Protein AF-A0A6B2XML8-F1 (afdb_monomer_lite)

Foldseek 3Di:
DDKDKDKDFDADPVRHTDDIDMDIDDDDDDPVPDDDD

pLDDT: mean 95.67, std 6.47, range [62.25, 98.5]

Sequence (37 aa):
WRSHGNEQWEFDGNGLMRRREASINDIPIAAEDRRLG

Radius of gyration: 15.18 Å; chains: 1; bounding box: 25×19×40 Å

Secondary structure (DSSP, 8-state):
-EEEEEEEEEE-TTS-EEEEEEEEEEE---STT----

Structure (mmCIF, N/CA/C/O backbone):
data_AF-A0A6B2XML8-F1
#
_entry.id   AF-A0A6B2XML8-F1
#
loop_
_atom_site.group_PDB
_atom_site.id
_atom_site.type_symbol
_atom_site.label_atom_id
_atom_site.label_alt_id
_atom_site.label_comp_id
_atom_site.label_asym_id
_atom_site.label_entity_id
_atom_site.label_seq_id
_atom_site.pdbx_PDB_ins_code
_atom_site.Cartn_x
_atom_site.Cartn_y
_atom_site.Cartn_z
_atom_site.occupancy
_atom_site.B_iso_or_equiv
_atom_site.auth_seq_id
_atom_site.auth_comp_id
_atom_site.auth_asym_id
_atom_site.auth_atom_id
_atom_site.pdbx_PDB_model_num
ATOM 1 N N . TRP A 1 1 ? 3.310 6.103 -12.817 1.00 89.62 1 TRP A N 1
ATOM 2 C CA . TRP A 1 1 ? 3.278 4.917 -11.950 1.00 89.62 1 TRP A CA 1
ATOM 3 C C . TRP A 1 1 ? 1.843 4.484 -11.768 1.00 89.62 1 TRP A C 1
ATOM 5 O O . TRP A 1 1 ? 0.962 5.339 -11.742 1.00 89.62 1 TRP A O 1
ATOM 15 N N . ARG A 1 2 ? 1.612 3.178 -11.717 1.00 95.44 2 ARG A N 1
ATOM 16 C CA . ARG A 1 2 ? 0.349 2.564 -11.333 1.00 95.44 2 ARG A CA 1
ATOM 17 C C . ARG A 1 2 ? 0.627 1.697 -10.119 1.00 95.44 2 ARG A C 1
ATOM 19 O O . ARG A 1 2 ? 1.479 0.815 -10.183 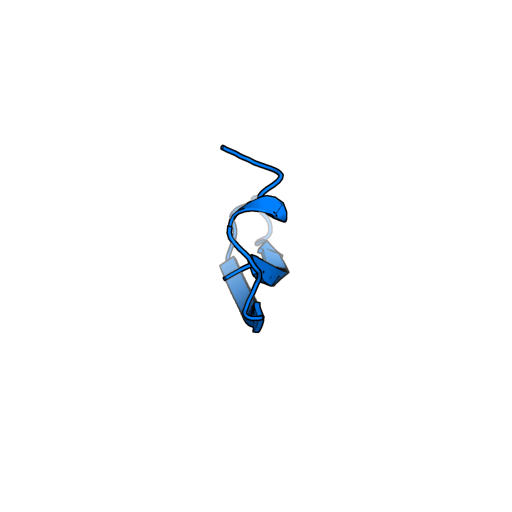1.00 95.44 2 ARG A O 1
ATOM 26 N N . SER A 1 3 ? -0.097 1.970 -9.049 1.00 96.31 3 SER A N 1
ATOM 27 C CA . SER A 1 3 ? -0.002 1.211 -7.813 1.00 96.31 3 SER A CA 1
ATOM 28 C C . SER A 1 3 ? -1.040 0.095 -7.833 1.00 96.31 3 SER A C 1
ATOM 30 O O . SER A 1 3 ? -2.206 0.324 -8.160 1.00 96.31 3 SER A O 1
ATOM 32 N N . HIS A 1 4 ? -0.618 -1.115 -7.490 1.00 96.25 4 HIS A N 1
ATOM 33 C CA . HIS A 1 4 ? -1.487 -2.268 -7.300 1.00 96.25 4 HIS A CA 1
ATOM 34 C C . HIS A 1 4 ? -1.468 -2.643 -5.823 1.00 96.25 4 HIS A C 1
ATOM 36 O O . HIS A 1 4 ? -0.414 -2.989 -5.289 1.00 96.25 4 HIS A O 1
ATOM 42 N N . GLY A 1 5 ? -2.622 -2.530 -5.169 1.00 97.62 5 GLY A N 1
ATOM 43 C CA . GLY A 1 5 ? -2.770 -2.774 -3.739 1.00 97.62 5 GLY A CA 1
ATOM 44 C C . GLY A 1 5 ? -3.620 -4.003 -3.437 1.00 97.62 5 GLY A C 1
ATOM 45 O O . GLY A 1 5 ? -4.597 -4.267 -4.135 1.00 97.62 5 GLY A O 1
ATOM 46 N N . ASN A 1 6 ? -3.270 -4.716 -2.370 1.00 98.38 6 ASN A N 1
ATOM 47 C CA . ASN A 1 6 ? -4.155 -5.642 -1.669 1.00 98.38 6 ASN A CA 1
ATOM 48 C C . ASN A 1 6 ? -4.278 -5.160 -0.225 1.00 98.38 6 ASN A C 1
ATOM 50 O O . ASN A 1 6 ? -3.279 -4.802 0.403 1.00 98.38 6 ASN A O 1
ATOM 54 N N . GLU A 1 7 ? -5.486 -5.218 0.322 1.00 98.31 7 GLU A N 1
ATOM 55 C CA . GLU A 1 7 ? -5.740 -4.894 1.717 1.00 98.31 7 GLU A CA 1
ATOM 56 C C . GLU A 1 7 ? -6.467 -6.031 2.418 1.00 98.31 7 GLU A C 1
ATOM 58 O O . GLU A 1 7 ? -7.447 -6.565 1.906 1.00 98.31 7 GLU A O 1
ATOM 63 N N . GLN A 1 8 ? -5.973 -6.379 3.599 1.00 98.38 8 GLN A N 1
ATOM 64 C CA . GLN A 1 8 ? -6.588 -7.329 4.510 1.00 98.38 8 GLN A CA 1
ATOM 65 C C . GLN A 1 8 ? -7.106 -6.553 5.714 1.00 98.38 8 GLN A C 1
ATOM 67 O O . GLN A 1 8 ? -6.346 -5.835 6.374 1.00 98.38 8 GLN A O 1
ATOM 72 N N . TRP A 1 9 ? -8.400 -6.686 5.989 1.00 98.38 9 TRP A N 1
ATOM 73 C CA . TRP A 1 9 ? -9.063 -6.008 7.096 1.00 98.38 9 TRP A CA 1
ATOM 74 C C . TRP A 1 9 ? -9.589 -7.032 8.093 1.00 98.38 9 TRP A C 1
ATOM 76 O O . TRP A 1 9 ? -10.244 -8.003 7.719 1.00 98.38 9 TRP A O 1
ATOM 86 N N . GLU A 1 10 ? -9.319 -6.784 9.366 1.00 98.38 10 GLU A N 1
ATOM 87 C CA . GLU A 1 10 ? -9.900 -7.509 10.487 1.00 98.38 10 GLU A CA 1
ATOM 88 C C . GLU A 1 10 ? -10.834 -6.566 11.240 1.00 98.38 10 GLU A C 1
ATOM 90 O O . GLU A 1 10 ? -10.472 -5.419 11.520 1.00 98.38 10 GLU A O 1
ATOM 95 N N . PHE A 1 11 ? -12.016 -7.060 11.595 1.00 98.50 11 PHE A N 1
ATOM 96 C CA . PHE A 1 11 ? -13.026 -6.322 12.346 1.00 98.50 11 PHE A CA 1
ATOM 97 C C . PHE A 1 11 ? -13.241 -6.961 13.720 1.00 98.50 11 PHE A C 1
ATOM 99 O O . PHE A 1 11 ? -13.074 -8.169 13.888 1.00 98.50 11 PHE A O 1
ATOM 106 N N . ASP A 1 12 ? -13.601 -6.149 14.710 1.00 97.75 12 ASP A N 1
ATOM 107 C CA . ASP A 1 12 ? -14.024 -6.624 16.023 1.00 97.75 12 ASP A CA 1
ATOM 108 C C . ASP A 1 12 ? -15.497 -7.080 16.030 1.00 97.75 12 ASP A C 1
ATOM 110 O O . ASP A 1 12 ? -16.196 -7.048 15.016 1.00 97.75 12 ASP A O 1
ATOM 114 N N . GLY A 1 13 ? -15.985 -7.508 17.199 1.00 98.12 13 GLY A N 1
ATOM 115 C CA . GLY A 1 13 ? -17.365 -7.979 17.361 1.00 98.12 13 GLY A CA 1
ATOM 116 C C . GLY A 1 13 ? -18.444 -6.907 17.155 1.00 98.12 13 GLY A C 1
ATOM 117 O O . GLY A 1 13 ? -19.603 -7.260 16.961 1.00 98.12 13 GLY A O 1
ATOM 118 N N . ASN A 1 14 ? -18.080 -5.622 17.162 1.00 98.06 14 ASN A N 1
ATOM 119 C CA . ASN A 1 14 ? -18.981 -4.506 16.866 1.00 98.06 14 ASN A CA 1
ATOM 120 C C . ASN A 1 14 ? -18.918 -4.094 15.385 1.00 98.06 14 ASN A C 1
ATOM 122 O O . ASN A 1 14 ? -19.570 -3.129 14.986 1.00 98.06 14 ASN A O 1
ATOM 126 N N . GLY A 1 15 ? -18.126 -4.801 14.569 1.00 97.69 15 GLY A N 1
ATOM 127 C CA . GLY A 1 15 ? -17.906 -4.479 13.164 1.00 97.69 15 GLY A CA 1
ATOM 128 C C . GLY A 1 15 ? -16.961 -3.297 12.945 1.00 97.69 15 GLY A C 1
ATOM 129 O O . GLY A 1 15 ? -16.885 -2.789 11.827 1.00 97.69 15 GLY A O 1
ATOM 130 N N . LEU A 1 16 ? -16.236 -2.843 13.974 1.00 98.00 16 LEU A N 1
ATOM 131 C CA . LEU A 1 16 ? -15.223 -1.801 13.823 1.00 98.00 16 LEU A CA 1
ATOM 132 C C . LEU A 1 16 ? -13.907 -2.425 13.373 1.00 98.00 16 LEU A C 1
ATOM 134 O O . LEU A 1 16 ? -13.499 -3.477 13.861 1.00 98.00 16 LEU A O 1
ATOM 138 N N . MET A 1 17 ? -13.229 -1.777 12.427 1.00 98.12 17 MET A N 1
ATOM 139 C CA . MET A 1 17 ? -11.933 -2.250 11.950 1.00 98.12 17 MET A CA 1
ATOM 140 C C . MET A 1 17 ? -10.924 -2.225 13.102 1.00 98.12 17 MET A C 1
ATOM 142 O O . MET A 1 17 ? -10.679 -1.184 13.707 1.00 98.12 17 MET A O 1
ATO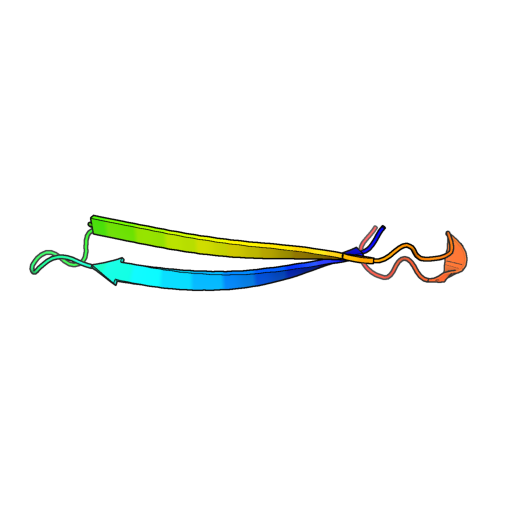M 146 N N . ARG A 1 18 ? -10.326 -3.379 13.384 1.00 98.00 18 ARG A N 1
ATOM 147 C CA . ARG A 1 18 ? -9.348 -3.579 14.453 1.00 98.00 18 ARG A CA 1
ATOM 148 C C . ARG A 1 18 ? -7.918 -3.649 13.924 1.00 98.00 18 ARG A C 1
ATOM 150 O O . ARG A 1 18 ? -7.000 -3.167 14.585 1.00 98.00 18 ARG A O 1
ATOM 157 N N . ARG A 1 19 ? -7.717 -4.240 12.744 1.00 98.06 19 ARG A N 1
ATOM 158 C CA . ARG A 1 19 ? -6.408 -4.354 12.086 1.00 98.06 19 ARG A CA 1
ATOM 159 C C . ARG A 1 19 ? -6.562 -4.168 10.585 1.00 98.06 19 ARG A C 1
ATOM 161 O O . ARG A 1 19 ? -7.531 -4.625 9.983 1.00 98.06 19 ARG A O 1
ATOM 168 N N . ARG A 1 20 ? -5.571 -3.510 9.990 1.00 98.25 20 ARG A N 1
ATOM 169 C CA . ARG A 1 20 ? -5.460 -3.326 8.548 1.00 98.25 20 ARG A CA 1
ATOM 170 C C . ARG A 1 20 ? -4.029 -3.567 8.115 1.00 98.25 20 ARG A C 1
ATOM 172 O O . ARG A 1 20 ? -3.119 -2.880 8.571 1.00 98.25 20 ARG A O 1
ATOM 179 N N . GLU A 1 21 ? -3.863 -4.506 7.199 1.00 98.38 21 GLU A N 1
ATOM 180 C CA . GLU A 1 21 ? -2.596 -4.783 6.537 1.00 98.38 21 GLU A CA 1
ATOM 181 C C . GLU A 1 21 ? -2.753 -4.476 5.058 1.00 98.38 21 GLU A C 1
ATOM 183 O O . GLU A 1 21 ? -3.678 -4.956 4.407 1.00 98.38 21 GLU A O 1
ATOM 188 N N . ALA A 1 22 ? -1.862 -3.642 4.538 1.00 97.88 22 ALA A N 1
ATOM 189 C CA . ALA A 1 22 ? -1.882 -3.240 3.146 1.00 97.88 22 ALA A CA 1
ATOM 190 C C . ALA A 1 22 ? -0.523 -3.532 2.521 1.00 97.88 22 ALA A C 1
ATOM 192 O O . ALA A 1 22 ? 0.520 -3.197 3.083 1.00 97.88 22 ALA A O 1
ATOM 193 N N . SER A 1 23 ? -0.546 -4.137 1.341 1.00 97.75 23 SER A N 1
ATOM 194 C CA . SER A 1 23 ? 0.627 -4.296 0.491 1.00 97.75 23 SER A CA 1
ATOM 195 C C . SER A 1 23 ? 0.360 -3.588 -0.822 1.00 97.75 23 SER A C 1
ATOM 197 O O . SER A 1 23 ? -0.686 -3.798 -1.433 1.00 97.75 23 SER A O 1
ATOM 199 N N . ILE A 1 24 ? 1.290 -2.732 -1.236 1.00 97.88 24 ILE A N 1
ATOM 200 C CA . ILE A 1 24 ? 1.167 -1.916 -2.441 1.00 97.88 24 ILE A CA 1
ATOM 201 C C . ILE A 1 24 ? 2.452 -2.064 -3.244 1.00 97.88 24 ILE A C 1
ATOM 203 O O . ILE A 1 24 ? 3.543 -1.933 -2.696 1.00 97.88 24 ILE A O 1
ATOM 207 N N . ASN A 1 25 ? 2.302 -2.333 -4.539 1.00 97.69 25 ASN A N 1
ATOM 208 C CA . ASN A 1 25 ? 3.404 -2.413 -5.487 1.00 97.69 25 ASN A CA 1
ATOM 209 C C . ASN A 1 25 ? 3.246 -1.338 -6.559 1.00 97.69 25 ASN A C 1
ATOM 211 O O . ASN A 1 25 ? 2.210 -1.274 -7.225 1.00 97.69 25 ASN A O 1
ATOM 215 N N . ASP A 1 26 ? 4.287 -0.533 -6.751 1.00 97.75 26 ASP A N 1
ATOM 216 C CA . ASP A 1 26 ? 4.332 0.495 -7.784 1.00 97.75 26 ASP A CA 1
ATOM 217 C C . ASP A 1 26 ? 5.007 -0.021 -9.048 1.00 97.75 26 ASP A C 1
ATOM 219 O O . ASP A 1 26 ? 6.107 -0.571 -9.016 1.00 97.75 26 A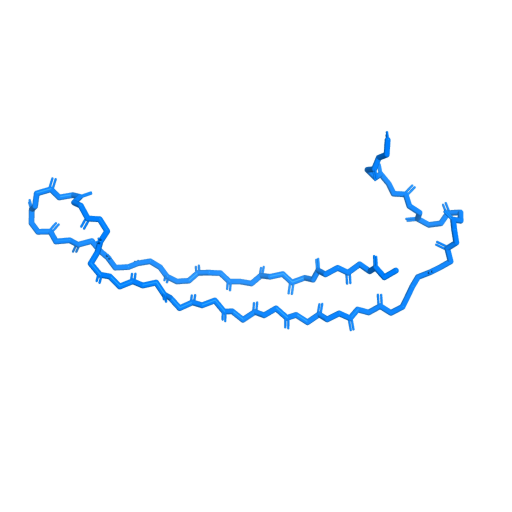SP A O 1
ATOM 223 N N . ILE A 1 27 ? 4.357 0.206 -10.185 1.00 96.75 27 ILE A N 1
ATOM 224 C CA . ILE A 1 27 ? 4.880 -0.162 -11.499 1.00 96.75 27 ILE A CA 1
ATOM 225 C C . ILE A 1 27 ? 4.951 1.106 -12.356 1.00 96.75 27 ILE A C 1
ATOM 227 O O . ILE A 1 27 ? 3.981 1.879 -12.392 1.00 96.75 27 ILE A O 1
ATOM 231 N N . PRO A 1 28 ? 6.077 1.392 -13.032 1.00 97.38 28 PRO A N 1
ATOM 232 C CA . PRO A 1 28 ? 6.143 2.533 -13.931 1.00 97.38 28 PRO A CA 1
ATOM 233 C C . PRO A 1 28 ? 5.191 2.301 -15.110 1.00 97.38 28 PRO A C 1
ATOM 235 O O . PRO A 1 28 ? 5.027 1.180 -15.580 1.00 97.38 28 PRO A O 1
ATOM 238 N N . ILE A 1 29 ? 4.544 3.370 -15.570 1.00 97.25 29 ILE A N 1
ATOM 239 C CA . ILE A 1 29 ? 3.667 3.349 -16.750 1.00 97.25 29 ILE A CA 1
ATOM 240 C C . ILE A 1 29 ? 3.931 4.600 -17.583 1.00 97.25 29 ILE A C 1
ATOM 242 O O . ILE A 1 29 ? 4.316 5.632 -17.011 1.00 97.25 29 ILE A O 1
ATOM 246 N N . ALA A 1 30 ? 3.690 4.5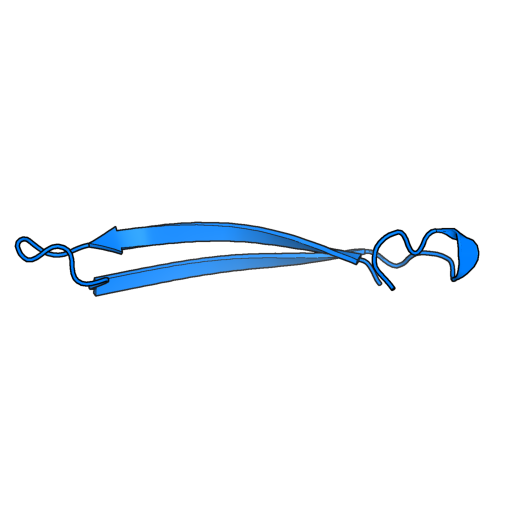29 -18.892 1.00 97.44 30 ALA A N 1
ATOM 247 C CA . ALA A 1 30 ? 3.728 5.700 -19.756 1.00 97.44 30 ALA A CA 1
ATOM 248 C C . ALA A 1 30 ? 2.557 6.651 -19.445 1.00 97.44 30 ALA A C 1
ATOM 250 O O . ALA A 1 30 ? 1.592 6.296 -18.761 1.00 97.44 30 ALA A O 1
ATOM 251 N N . ALA A 1 31 ? 2.647 7.897 -19.914 1.00 95.50 31 ALA A N 1
ATOM 252 C CA . ALA A 1 31 ? 1.588 8.882 -19.693 1.00 95.50 31 ALA A CA 1
ATOM 253 C C . ALA A 1 31 ? 0.286 8.504 -20.419 1.00 95.50 31 ALA A C 1
ATOM 255 O O . ALA A 1 31 ? -0.790 8.670 -19.851 1.00 95.50 31 ALA A O 1
ATOM 256 N N . GLU A 1 32 ? 0.401 7.944 -21.623 1.00 96.50 32 GLU A N 1
ATOM 257 C CA . GLU A 1 32 ? -0.715 7.448 -22.439 1.00 96.50 32 GLU A CA 1
ATOM 258 C C . GLU A 1 32 ? -1.457 6.254 -21.813 1.00 96.50 32 GLU A C 1
ATOM 260 O O . GLU A 1 32 ? -2.646 6.072 -22.052 1.00 96.50 32 GLU A O 1
ATOM 265 N N . ASP A 1 33 ? -0.801 5.493 -20.931 1.00 95.75 33 ASP A N 1
ATOM 266 C CA . ASP A 1 33 ? -1.400 4.345 -20.237 1.00 95.75 33 ASP A CA 1
ATOM 267 C C . ASP A 1 33 ? -2.243 4.734 -19.010 1.00 95.75 33 ASP A C 1
ATOM 269 O O . ASP A 1 33 ? -2.767 3.865 -18.297 1.00 95.75 33 ASP A O 1
ATOM 273 N N . ARG A 1 34 ? -2.358 6.026 -18.684 1.00 95.06 34 ARG A N 1
ATOM 274 C CA . ARG A 1 34 ? -3.183 6.492 -17.561 1.00 95.06 34 ARG A CA 1
ATOM 275 C C . ARG A 1 34 ? -4.659 6.304 -17.908 1.00 95.06 34 ARG A C 1
ATOM 277 O O . ARG A 1 34 ? -5.141 6.806 -18.912 1.00 95.06 34 ARG A O 1
ATOM 284 N N . ARG A 1 35 ? -5.377 5.562 -17.061 1.00 90.31 35 ARG A N 1
ATOM 285 C CA . ARG A 1 35 ? -6.795 5.205 -17.283 1.00 90.31 35 ARG A CA 1
ATOM 286 C C . ARG A 1 35 ? -7.773 5.955 -16.388 1.00 90.31 35 ARG A C 1
ATOM 288 O O . ARG A 1 35 ? -8.954 6.010 -16.690 1.00 9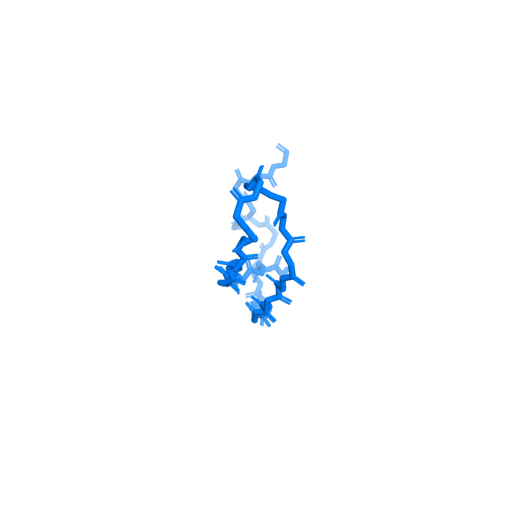0.31 35 ARG A O 1
ATOM 295 N N . LEU A 1 36 ? -7.279 6.455 -15.265 1.00 80.62 36 LEU A N 1
ATOM 296 C CA . LEU A 1 36 ? -8.038 7.204 -14.279 1.00 80.62 36 LEU A CA 1
ATOM 297 C C . LEU A 1 36 ? -7.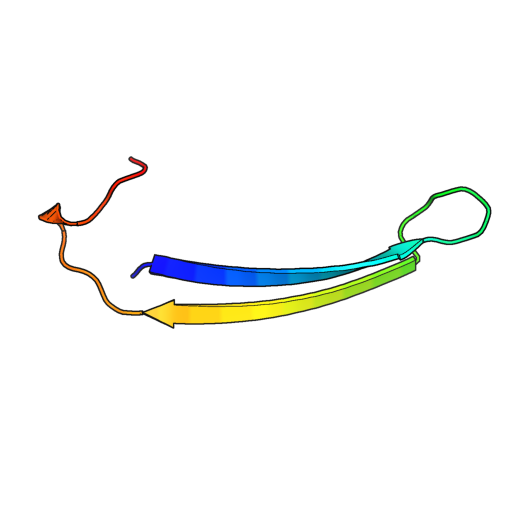337 8.556 -14.184 1.00 80.62 36 LEU A C 1
ATOM 299 O O . LEU A 1 36 ? -6.162 8.610 -13.811 1.00 80.62 36 LEU A O 1
ATOM 303 N N . GLY A 1 37 ? -8.024 9.598 -14.625 1.00 62.25 37 GLY A N 1
ATOM 304 C CA . GLY A 1 37 ? -7.544 10.968 -14.744 1.00 62.25 37 GLY A CA 1
ATOM 305 C C . GLY A 1 37 ? -8.716 11.886 -15.018 1.00 62.25 37 GLY A C 1
ATOM 306 O O . GLY A 1 37 ? -9.696 11.392 -15.621 1.00 62.25 37 GLY A O 1
#